Protein AF-A0A3D6AM57-F1 (afdb_monomer)

Nearest PDB structures (foldseek):
  7v2r-assembly1_g  TM=2.355E-01  e=9.903E+00  Sus scrofa

pLDDT: mean 73.83, std 17.18, range [43.12, 92.81]

Secondary structure (DSSP, 8-state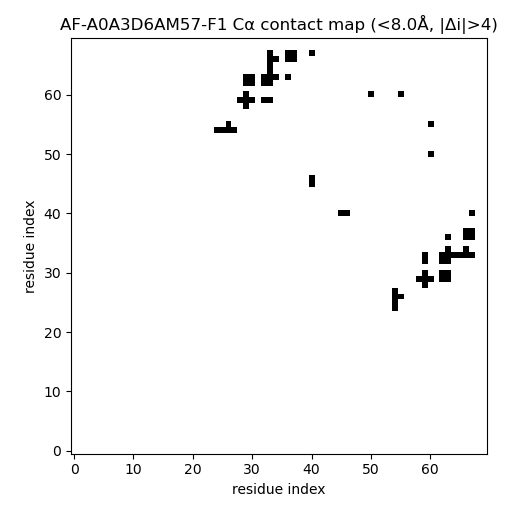):
---------------TTS-----------HHHHHHHHHHHHTT-TT-------TT--HHHHHHHHHHH--

Structure (mmCIF, N/CA/C/O backbone):
data_AF-A0A3D6AM57-F1
#
_entry.id   AF-A0A3D6AM57-F1
#
loop_
_atom_site.group_PDB
_atom_site.id
_atom_site.type_symbol
_atom_site.label_atom_id
_atom_site.label_alt_id
_atom_site.label_comp_id
_atom_site.label_asym_id
_atom_site.label_entity_id
_atom_site.label_seq_id
_atom_site.pdbx_PDB_ins_code
_atom_site.Cartn_x
_atom_site.Cartn_y
_atom_site.Cartn_z
_atom_site.occupancy
_atom_site.B_iso_or_equiv
_atom_site.auth_seq_id
_atom_site.auth_comp_id
_atom_site.auth_asym_id
_atom_site.auth_atom_id
_atom_site.pdbx_PDB_model_num
ATOM 1 N N . MET A 1 1 ? 36.256 29.172 14.408 1.00 44.59 1 MET A N 1
ATOM 2 C CA . MET A 1 1 ? 35.232 28.360 15.105 1.00 44.59 1 MET A CA 1
ATOM 3 C C . MET A 1 1 ? 33.991 28.427 14.220 1.00 44.59 1 MET A C 1
ATOM 5 O O . MET A 1 1 ? 33.431 29.501 14.120 1.00 44.59 1 MET A O 1
ATOM 9 N N . VAL A 1 2 ? 33.710 27.466 13.337 1.00 48.31 2 VAL A N 1
ATOM 10 C CA . VAL A 1 2 ? 33.081 26.166 13.639 1.00 48.31 2 VAL A CA 1
ATOM 11 C C . VAL A 1 2 ? 33.676 25.030 12.786 1.00 48.31 2 VAL A C 1
ATOM 13 O O . VAL A 1 2 ? 34.109 25.228 11.656 1.00 48.31 2 VAL A O 1
ATOM 16 N N . ASN A 1 3 ? 33.724 23.858 13.418 1.00 47.81 3 ASN A N 1
ATOM 17 C CA . ASN A 1 3 ? 34.300 22.579 13.010 1.00 47.81 3 ASN A CA 1
ATOM 18 C C . ASN A 1 3 ? 33.637 21.918 11.783 1.00 47.81 3 ASN A C 1
ATOM 20 O O . ASN A 1 3 ? 32.448 22.081 11.534 1.00 47.81 3 ASN A O 1
ATOM 24 N N . LYS A 1 4 ? 34.449 21.123 11.073 1.00 57.91 4 LYS A N 1
ATOM 25 C CA . LYS A 1 4 ? 34.201 20.391 9.813 1.00 57.91 4 LYS A CA 1
ATOM 26 C C . LYS A 1 4 ? 32.995 19.429 9.846 1.00 57.91 4 LYS A C 1
ATOM 28 O O . LYS A 1 4 ? 32.866 18.709 10.835 1.00 57.91 4 LYS A O 1
ATOM 33 N N . PRO A 1 5 ? 32.225 19.256 8.750 1.00 50.78 5 PRO A N 1
ATOM 34 C CA . PRO A 1 5 ? 31.297 18.140 8.631 1.00 50.78 5 PRO A CA 1
ATOM 35 C C . PRO A 1 5 ? 31.886 17.040 7.725 1.00 50.78 5 PRO A C 1
ATOM 37 O O . PRO A 1 5 ? 31.999 17.216 6.522 1.00 50.78 5 PRO A O 1
ATOM 40 N N . TRP A 1 6 ? 32.324 15.948 8.358 1.00 51.41 6 TRP A N 1
ATOM 41 C CA . TRP A 1 6 ? 32.335 14.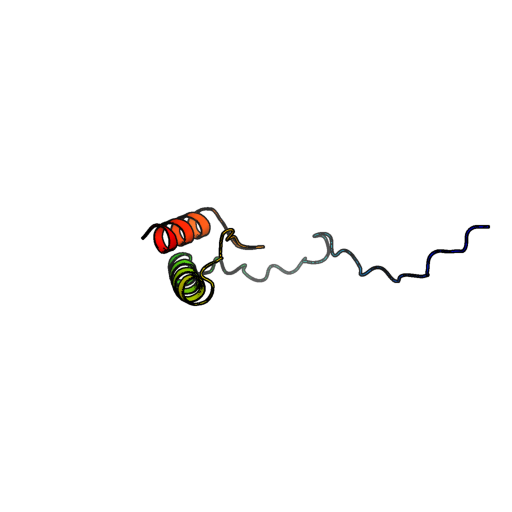539 7.915 1.00 51.41 6 TRP A CA 1
ATOM 42 C C . TRP A 1 6 ? 32.612 14.137 6.440 1.00 51.41 6 TRP A C 1
ATOM 44 O O . TRP A 1 6 ? 31.915 14.583 5.532 1.00 51.41 6 TRP A O 1
ATOM 54 N N . PRO A 1 7 ? 33.498 13.144 6.185 1.00 60.03 7 PRO A N 1
ATOM 55 C CA . PRO A 1 7 ? 33.543 12.443 4.906 1.00 60.03 7 PRO A CA 1
ATOM 56 C C . PRO A 1 7 ? 32.429 11.387 4.890 1.00 60.03 7 PRO A C 1
ATOM 58 O O . PRO A 1 7 ? 32.626 10.254 5.325 1.00 60.03 7 PRO A O 1
ATOM 61 N N . VAL A 1 8 ? 31.231 11.756 4.442 1.00 55.50 8 VAL A N 1
ATOM 62 C CA . VAL A 1 8 ? 30.180 10.768 4.173 1.00 55.50 8 VAL A CA 1
ATOM 63 C C . VAL A 1 8 ? 30.411 10.173 2.779 1.00 55.50 8 VAL A C 1
ATOM 65 O O . VAL A 1 8 ? 30.387 10.921 1.801 1.00 55.50 8 VAL A O 1
ATOM 68 N N . PRO A 1 9 ? 30.628 8.853 2.625 1.00 54.22 9 PRO A N 1
ATOM 69 C CA . PRO A 1 9 ? 30.479 8.216 1.329 1.00 54.22 9 PRO A CA 1
ATOM 70 C C . PRO A 1 9 ? 28.970 8.109 1.101 1.00 54.22 9 PRO A C 1
ATOM 72 O O . PRO A 1 9 ? 28.336 7.140 1.514 1.00 54.22 9 PRO A O 1
ATOM 75 N N . TYR A 1 10 ? 28.351 9.168 0.576 1.00 55.72 10 TYR A N 1
ATOM 76 C CA . TYR A 1 10 ? 26.919 9.130 0.310 1.00 55.72 10 TYR A CA 1
ATOM 77 C C . TYR A 1 10 ? 26.666 8.062 -0.757 1.00 55.72 10 TYR A C 1
ATOM 79 O O . TYR A 1 10 ? 27.290 8.064 -1.819 1.00 55.72 10 TYR A O 1
ATOM 87 N N . TYR A 1 11 ? 25.796 7.120 -0.408 1.00 54.38 11 TYR A N 1
ATOM 88 C CA . TYR A 1 11 ? 25.303 6.044 -1.250 1.00 54.38 11 TYR A CA 1
ATOM 89 C C . TYR A 1 11 ? 24.999 6.553 -2.664 1.00 54.38 11 TYR A C 1
ATOM 91 O O . TYR A 1 11 ? 24.371 7.596 -2.846 1.00 54.38 11 TYR A O 1
ATOM 99 N N . ILE A 1 12 ? 25.466 5.808 -3.666 1.00 56.09 12 ILE A N 1
ATOM 100 C CA . ILE A 1 12 ? 25.233 6.093 -5.082 1.00 56.09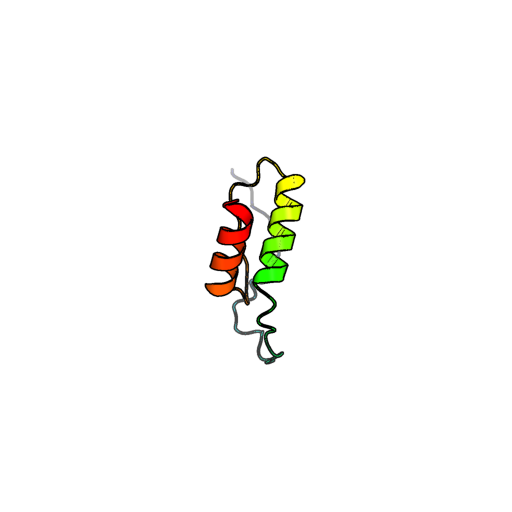 12 ILE A CA 1
ATOM 101 C C . ILE A 1 12 ? 23.720 6.158 -5.314 1.00 56.09 12 ILE A C 1
ATOM 103 O O . ILE A 1 12 ? 23.021 5.155 -5.176 1.00 56.09 12 ILE A O 1
ATOM 107 N N . VAL A 1 13 ? 23.216 7.333 -5.697 1.00 43.12 13 VAL A N 1
ATOM 108 C CA . VAL A 1 13 ? 21.900 7.459 -6.325 1.00 43.12 13 VAL A CA 1
ATOM 109 C C . VAL A 1 13 ? 21.969 6.675 -7.632 1.00 43.12 13 VAL A C 1
ATOM 111 O O . VAL A 1 13 ? 22.572 7.125 -8.606 1.00 43.12 13 VAL A O 1
ATOM 114 N N . ARG A 1 14 ? 21.362 5.486 -7.670 1.00 45.06 14 ARG A N 1
ATOM 115 C CA . ARG A 1 14 ? 21.011 4.852 -8.942 1.00 45.06 14 ARG A CA 1
ATOM 116 C C . ARG A 1 14 ? 19.891 5.688 -9.561 1.00 45.06 14 ARG A C 1
ATOM 118 O O . ARG A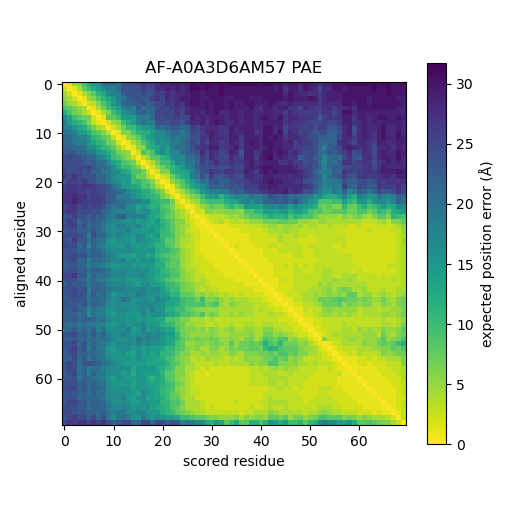 1 14 ? 18.717 5.470 -9.292 1.00 45.06 14 ARG A O 1
ATOM 125 N N . SER A 1 15 ? 20.270 6.684 -10.359 1.00 56.00 15 SER A N 1
ATOM 126 C CA . SER A 1 15 ? 19.378 7.231 -11.382 1.00 56.00 15 SER A CA 1
ATOM 127 C C . SER A 1 15 ? 19.172 6.159 -12.458 1.00 56.00 15 SER A C 1
ATOM 129 O O . SER A 1 15 ? 20.027 5.285 -12.617 1.00 56.00 15 SER A O 1
ATOM 131 N N . GLN A 1 16 ? 18.046 6.200 -13.173 1.00 51.25 16 GLN A N 1
ATOM 132 C CA . GLN A 1 16 ? 17.507 5.129 -14.032 1.00 51.25 16 GLN A CA 1
ATOM 133 C C . GLN A 1 16 ? 18.351 4.750 -15.273 1.00 51.25 16 GLN A C 1
ATOM 135 O O . GLN A 1 16 ? 17.836 4.163 -16.211 1.00 51.25 16 GLN A O 1
ATOM 140 N N . ALA A 1 17 ? 19.649 5.051 -15.284 1.00 49.09 17 ALA A N 1
ATOM 141 C CA . ALA A 1 17 ? 20.592 4.724 -16.353 1.00 49.09 17 ALA A CA 1
ATOM 142 C C . ALA A 1 17 ? 21.390 3.427 -16.102 1.00 49.09 17 ALA A C 1
ATOM 144 O O . ALA A 1 17 ? 22.327 3.131 -16.833 1.00 49.09 17 ALA A O 1
ATOM 145 N N . ALA A 1 18 ? 21.077 2.674 -15.042 1.00 44.34 18 ALA A N 1
ATOM 146 C CA . ALA A 1 18 ? 21.778 1.432 -14.699 1.00 44.34 18 ALA A CA 1
ATOM 147 C C . ALA A 1 18 ? 20.864 0.193 -14.702 1.00 44.34 18 ALA A C 1
ATOM 149 O O . ALA A 1 18 ? 21.235 -0.820 -14.111 1.00 44.34 18 ALA A O 1
ATOM 150 N N . LEU A 1 19 ? 19.673 0.281 -15.299 1.00 53.91 19 LEU A N 1
ATOM 151 C CA . LEU A 1 19 ? 18.720 -0.822 -15.465 1.00 53.91 19 LEU A CA 1
ATOM 152 C C . LEU A 1 19 ? 18.491 -1.080 -16.966 1.00 53.91 19 LEU A C 1
ATOM 154 O O . LEU A 1 19 ? 17.362 -1.080 -17.433 1.00 53.91 19 LEU A O 1
ATOM 158 N N . ASP A 1 20 ? 19.574 -1.266 -17.722 1.00 52.69 20 ASP A N 1
ATOM 159 C CA . ASP A 1 20 ? 19.535 -1.738 -19.117 1.00 52.69 20 ASP A CA 1
ATOM 160 C C . ASP A 1 20 ? 19.479 -3.278 -19.172 1.00 52.69 20 ASP A C 1
ATOM 162 O O . ASP A 1 20 ? 20.235 -3.933 -19.883 1.00 52.69 20 ASP A O 1
ATOM 166 N N . GLU A 1 21 ? 18.576 -3.882 -18.401 1.00 52.38 21 GLU A N 1
ATOM 167 C CA . GLU A 1 21 ? 18.143 -5.257 -18.649 1.00 52.38 21 GLU A CA 1
ATOM 168 C C . GLU A 1 21 ? 16.614 -5.269 -18.644 1.00 52.38 21 GLU A C 1
ATOM 170 O O . GLU A 1 21 ? 16.013 -5.016 -17.595 1.00 52.38 21 GLU A O 1
ATOM 175 N N . PRO A 1 22 ? 15.961 -5.541 -19.791 1.00 54.72 22 PRO A N 1
ATOM 176 C CA . PRO A 1 22 ? 14.530 -5.759 -19.831 1.00 54.72 22 PRO A CA 1
ATOM 177 C C . PRO A 1 22 ? 14.281 -7.131 -19.208 1.00 54.72 22 PRO A C 1
ATOM 179 O O . PRO A 1 22 ? 14.205 -8.152 -19.885 1.00 54.72 22 PRO A O 1
ATOM 182 N N . THR A 1 23 ? 14.229 -7.169 -17.885 1.00 53.22 23 THR A N 1
ATOM 183 C CA . THR A 1 23 ? 13.510 -8.240 -17.211 1.00 53.22 23 THR A CA 1
ATOM 184 C C . THR A 1 23 ? 12.046 -7.887 -17.387 1.00 53.22 23 THR A C 1
ATOM 186 O O . THR A 1 23 ? 11.660 -6.778 -17.025 1.00 53.22 23 THR A O 1
ATOM 189 N N . ASP A 1 24 ? 11.288 -8.768 -18.048 1.00 55.53 24 ASP A N 1
ATOM 190 C CA . ASP A 1 24 ? 9.827 -8.698 -18.149 1.00 55.53 24 ASP A CA 1
ATOM 191 C C . ASP A 1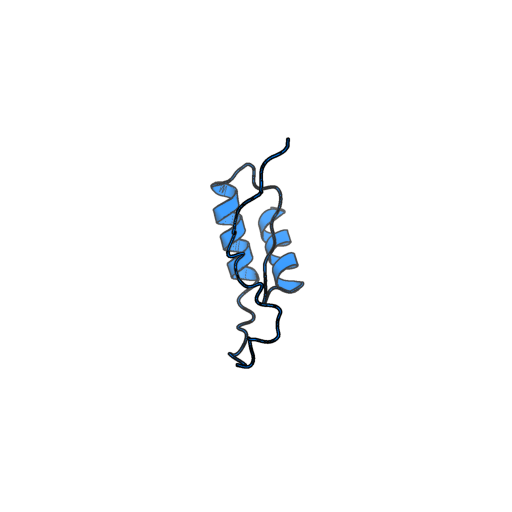 24 ? 9.285 -8.148 -16.833 1.00 55.53 24 ASP A C 1
ATOM 193 O O . ASP A 1 24 ? 9.389 -8.797 -15.787 1.00 55.53 24 ASP A O 1
ATOM 197 N N . LEU A 1 25 ? 8.832 -6.896 -16.866 1.00 60.56 25 LEU A N 1
ATOM 198 C CA . LEU A 1 25 ? 8.307 -6.249 -15.684 1.00 60.56 25 LEU A CA 1
ATOM 199 C C . LEU A 1 25 ? 6.961 -6.922 -15.454 1.00 60.56 25 LEU A C 1
ATOM 201 O O . LEU A 1 25 ? 6.012 -6.664 -16.189 1.00 60.56 25 LEU A O 1
ATOM 205 N N . ASP A 1 26 ? 6.928 -7.866 -14.517 1.00 67.25 26 ASP A N 1
ATOM 206 C CA . ASP A 1 26 ? 5.693 -8.522 -14.121 1.00 67.25 26 ASP A CA 1
ATOM 207 C C . ASP A 1 26 ? 4.743 -7.440 -13.609 1.00 67.25 26 ASP A C 1
ATOM 209 O O . ASP A 1 26 ? 5.006 -6.786 -12.596 1.00 67.25 26 ASP A O 1
ATOM 213 N N . ASP A 1 27 ? 3.657 -7.234 -14.350 1.00 70.75 27 ASP A N 1
ATOM 214 C CA . ASP A 1 27 ? 2.590 -6.305 -13.994 1.00 70.75 27 ASP A CA 1
ATOM 215 C C . ASP A 1 27 ? 1.923 -6.710 -12.670 1.00 70.75 27 ASP A C 1
ATOM 217 O O . ASP A 1 27 ? 1.184 -5.910 -12.108 1.00 70.75 27 ASP A O 1
ATOM 221 N N . GLY A 1 28 ? 2.162 -7.925 -12.161 1.00 79.12 28 GLY A N 1
ATOM 222 C CA . GLY A 1 28 ? 1.583 -8.413 -10.919 1.00 79.12 28 GLY A CA 1
ATOM 223 C C . GLY A 1 28 ? 0.065 -8.588 -11.005 1.00 79.12 28 GLY A C 1
ATOM 224 O O . GLY A 1 28 ? -0.557 -8.509 -12.068 1.00 79.12 28 GLY A O 1
ATOM 225 N N . ASN A 1 29 ? -0.561 -8.862 -9.858 1.00 84.31 29 ASN A N 1
ATOM 226 C CA . ASN A 1 29 ? -2.006 -9.055 -9.758 1.00 84.31 29 ASN A CA 1
ATOM 227 C C . ASN A 1 29 ? -2.647 -7.989 -8.846 1.00 84.31 29 ASN A C 1
ATOM 229 O O . ASN A 1 29 ? -2.555 -8.094 -7.619 1.00 84.31 29 ASN A O 1
ATOM 233 N N . PRO A 1 30 ? -3.367 -7.000 -9.416 1.00 87.56 30 PRO A N 1
ATOM 234 C CA . PRO A 1 30 ? -4.055 -5.953 -8.660 1.00 87.56 30 PRO A CA 1
ATOM 235 C C . PRO A 1 30 ? -5.000 -6.477 -7.574 1.00 87.56 30 PRO A C 1
ATOM 237 O O . PRO A 1 30 ? -5.076 -5.914 -6.482 1.00 87.56 30 PRO A O 1
ATOM 240 N N . VAL A 1 31 ? -5.731 -7.556 -7.867 1.00 88.25 31 VAL A N 1
ATOM 241 C CA . VAL A 1 31 ? -6.750 -8.106 -6.962 1.00 88.25 31 VAL A CA 1
ATOM 242 C C . VAL A 1 31 ? -6.092 -8.774 -5.763 1.00 88.25 31 VAL A C 1
ATOM 244 O O . VAL A 1 31 ? -6.512 -8.556 -4.627 1.00 88.25 31 VAL A O 1
ATOM 247 N N . GLU A 1 32 ? -5.049 -9.562 -6.016 1.00 90.12 32 GLU A N 1
ATOM 248 C CA . GLU A 1 32 ? -4.256 -10.206 -4.970 1.00 90.12 32 GLU A CA 1
ATOM 249 C C . GLU A 1 32 ? -3.622 -9.160 -4.051 1.00 90.12 32 GLU A C 1
ATOM 251 O O . GLU A 1 32 ? -3.818 -9.218 -2.837 1.00 90.12 32 GLU A O 1
ATOM 256 N N . LEU A 1 33 ? -3.011 -8.124 -4.634 1.00 89.31 33 LEU A N 1
ATOM 257 C CA . LEU A 1 33 ? -2.450 -6.998 -3.891 1.00 89.31 33 LEU A CA 1
ATOM 258 C C . LEU A 1 33 ? -3.500 -6.329 -2.985 1.00 89.31 33 LEU A C 1
ATOM 260 O O . LEU A 1 33 ? -3.246 -6.085 -1.805 1.00 89.31 33 LEU A O 1
ATOM 264 N N . GLY A 1 34 ? -4.706 -6.064 -3.495 1.00 90.25 34 GLY A N 1
ATOM 265 C CA . GLY A 1 34 ? -5.795 -5.488 -2.700 1.00 90.25 34 GLY A CA 1
ATOM 266 C C . GLY A 1 34 ? -6.185 -6.350 -1.490 1.00 90.25 34 GLY A C 1
ATOM 267 O O . GLY A 1 34 ? -6.377 -5.827 -0.387 1.00 90.25 34 GLY A O 1
ATOM 268 N N . LEU A 1 35 ? -6.255 -7.675 -1.658 1.00 91.06 35 LEU A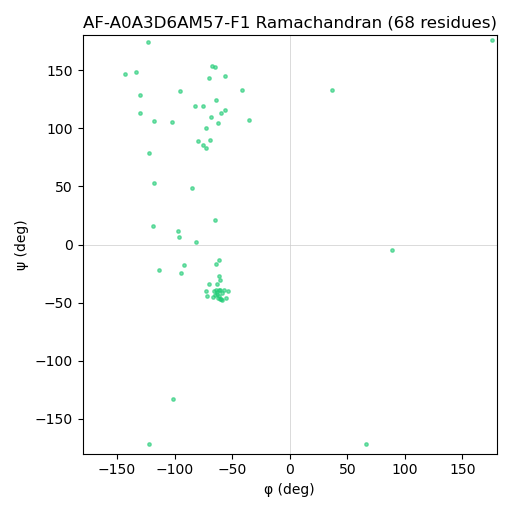 N 1
ATOM 269 C CA . LEU A 1 35 ? -6.551 -8.609 -0.564 1.00 91.06 35 LEU A CA 1
ATOM 270 C C . LEU A 1 35 ? -5.444 -8.621 0.497 1.00 91.06 35 LEU A C 1
ATOM 272 O O . LEU A 1 35 ? -5.741 -8.630 1.696 1.00 91.06 35 LEU A O 1
ATOM 276 N N . GLU A 1 36 ? -4.182 -8.566 0.077 1.00 91.94 36 GLU A N 1
ATOM 277 C CA . GLU A 1 36 ? -3.042 -8.459 0.988 1.00 91.94 36 GLU A CA 1
ATOM 278 C C . GLU A 1 36 ? -3.079 -7.153 1.792 1.00 91.94 36 GLU A C 1
ATOM 280 O O . GLU A 1 36 ? -2.903 -7.178 3.015 1.00 91.94 36 GLU A O 1
ATOM 285 N N . TYR A 1 37 ? -3.407 -6.022 1.153 1.00 91.12 37 TYR A N 1
ATOM 286 C CA . TYR A 1 37 ? -3.606 -4.745 1.848 1.00 91.12 37 TYR A CA 1
ATOM 287 C C . TYR A 1 37 ? -4.742 -4.806 2.870 1.00 91.12 37 TYR A C 1
ATOM 289 O O . TYR A 1 37 ? -4.606 -4.261 3.968 1.00 91.12 37 TYR A O 1
ATOM 297 N N . LYS A 1 38 ? -5.843 -5.500 2.562 1.00 89.56 38 LYS A N 1
ATOM 298 C CA . LYS A 1 38 ? -6.946 -5.704 3.512 1.00 89.56 38 LYS A CA 1
ATOM 299 C C . LYS A 1 38 ? -6.509 -6.544 4.716 1.00 89.56 38 LYS A C 1
ATOM 301 O O . LYS A 1 38 ? -6.799 -6.193 5.861 1.00 89.56 38 LYS A O 1
ATOM 306 N N . ALA A 1 39 ? -5.758 -7.620 4.482 1.00 91.44 39 ALA A N 1
ATOM 307 C CA . ALA A 1 39 ? -5.184 -8.429 5.557 1.00 91.44 39 ALA A CA 1
ATOM 308 C C . ALA A 1 39 ? -4.187 -7.626 6.414 1.00 91.44 39 ALA A C 1
ATOM 310 O O . ALA A 1 39 ? -4.097 -7.833 7.629 1.00 91.44 39 ALA A O 1
ATOM 311 N N . LEU A 1 40 ? -3.456 -6.693 5.800 1.00 90.50 40 LEU A N 1
ATOM 312 C CA . LEU A 1 40 ? -2.530 -5.801 6.488 1.00 90.50 40 LEU A CA 1
ATOM 313 C C . LEU A 1 40 ? -3.259 -4.730 7.311 1.00 90.50 40 LEU A C 1
ATOM 315 O O . LEU A 1 40 ? -2.864 -4.480 8.449 1.00 90.50 40 LEU A O 1
ATOM 319 N N . GLN A 1 41 ? -4.354 -4.162 6.799 1.00 89.12 41 GLN A N 1
ATOM 320 C CA . GLN A 1 41 ? -5.195 -3.198 7.519 1.00 89.12 41 GLN A CA 1
ATOM 321 C C . GLN A 1 41 ? -5.720 -3.779 8.839 1.00 89.12 41 GLN A C 1
ATOM 323 O O . GLN A 1 41 ? -5.707 -3.097 9.862 1.00 89.12 41 GLN A O 1
ATOM 328 N N . ALA A 1 42 ? -6.095 -5.063 8.852 1.00 88.81 42 ALA A N 1
ATOM 329 C CA . ALA A 1 42 ? -6.525 -5.748 10.072 1.00 88.81 42 ALA A CA 1
ATOM 330 C C . ALA A 1 42 ? -5.430 -5.800 11.158 1.00 88.81 42 ALA A C 1
ATOM 332 O O . ALA A 1 42 ? -5.737 -5.869 12.347 1.00 88.81 42 ALA A O 1
ATOM 333 N N . LYS A 1 43 ? -4.151 -5.762 10.763 1.00 92.81 43 LYS A N 1
ATOM 334 C CA . LYS A 1 43 ? -2.993 -5.765 11.674 1.00 92.81 43 LYS A CA 1
ATOM 335 C C . LYS A 1 43 ? -2.492 -4.356 11.997 1.00 92.81 43 LYS A C 1
ATOM 337 O O . LYS A 1 43 ? -1.869 -4.159 13.037 1.00 92.81 43 LYS A O 1
ATOM 342 N N . LEU A 1 44 ? -2.751 -3.390 11.117 1.00 88.25 44 LEU A N 1
ATOM 343 C CA . LEU A 1 44 ? -2.299 -2.004 11.208 1.00 88.25 44 LEU A CA 1
ATOM 344 C C . LEU A 1 44 ? -3.511 -1.053 11.191 1.00 88.25 44 LEU A C 1
ATOM 346 O O . LEU A 1 44 ? -3.782 -0.421 10.169 1.00 88.25 44 LEU A O 1
ATOM 350 N N . PRO A 1 45 ? -4.220 -0.888 12.324 1.00 83.75 45 PRO A N 1
ATOM 351 C CA . PRO A 1 45 ? -5.443 -0.080 12.386 1.00 83.75 45 PRO A CA 1
ATOM 352 C C . PRO A 1 45 ? -5.212 1.415 12.104 1.00 83.75 45 PRO A C 1
ATOM 354 O O . PRO A 1 45 ? -6.156 2.137 11.804 1.00 83.75 45 PRO A O 1
ATOM 357 N N . CYS A 1 46 ? -3.963 1.886 12.176 1.00 90.50 46 CYS A N 1
ATOM 358 C CA . CYS A 1 46 ? -3.579 3.271 11.885 1.00 90.50 46 CYS A CA 1
ATOM 359 C C . CYS A 1 46 ? -3.045 3.474 10.453 1.00 90.50 46 CYS A C 1
ATOM 361 O O . CYS A 1 46 ? -2.445 4.511 10.162 1.00 90.50 46 CYS A O 1
ATOM 363 N N . MET A 1 47 ? -3.200 2.488 9.564 1.00 87.88 47 MET A N 1
ATOM 364 C CA . MET A 1 47 ? -2.762 2.599 8.173 1.00 87.88 47 MET A CA 1
ATOM 365 C C . MET A 1 47 ? -3.628 3.627 7.432 1.00 87.88 47 MET A C 1
ATOM 367 O O . MET A 1 47 ? -4.808 3.400 7.186 1.00 87.88 47 MET A O 1
ATOM 371 N N . THR A 1 48 ? -3.035 4.775 7.104 1.00 86.75 48 THR A N 1
ATOM 372 C CA . THR A 1 48 ? -3.727 5.936 6.509 1.00 86.75 48 THR A CA 1
ATOM 373 C C . THR A 1 48 ? -3.296 6.233 5.078 1.00 86.75 48 THR A C 1
ATOM 375 O O . THR A 1 48 ? -4.043 6.860 4.334 1.00 86.75 48 THR A O 1
ATOM 378 N N . VAL A 1 49 ? -2.106 5.780 4.682 1.00 87.06 49 VAL A N 1
ATOM 379 C CA . VAL A 1 49 ? -1.548 5.992 3.345 1.00 87.06 49 VAL A CA 1
ATOM 380 C C . VAL A 1 49 ? -1.081 4.652 2.799 1.00 87.06 49 VAL A C 1
ATOM 382 O O . VAL A 1 49 ? -0.342 3.929 3.466 1.00 87.06 49 VAL A O 1
ATOM 385 N N . VAL A 1 50 ? -1.518 4.333 1.584 1.00 86.69 50 VAL A N 1
ATOM 386 C CA . VAL A 1 50 ? -1.153 3.122 0.845 1.00 86.69 50 VAL A CA 1
ATOM 387 C C . VAL A 1 50 ? -0.800 3.496 -0.590 1.00 86.69 50 VAL A C 1
ATOM 389 O O . VAL A 1 50 ? -1.332 4.460 -1.138 1.00 86.69 50 VAL A O 1
ATOM 392 N N . GLY A 1 51 ? 0.117 2.748 -1.190 1.00 85.44 51 GLY A N 1
ATOM 393 C CA . GLY A 1 51 ? 0.596 2.972 -2.547 1.00 85.44 51 GLY A CA 1
ATOM 394 C C . GLY A 1 51 ? 1.726 2.008 -2.885 1.00 85.44 51 GLY A C 1
ATOM 395 O O . GLY A 1 51 ? 2.177 1.253 -2.025 1.00 85.44 51 GLY A O 1
ATOM 396 N N . GLY A 1 52 ? 2.186 2.057 -4.129 1.00 83.25 52 GLY A N 1
ATOM 397 C CA . GLY A 1 52 ? 3.226 1.179 -4.654 1.00 83.25 52 GLY A CA 1
ATOM 398 C C . GLY A 1 52 ? 4.417 1.944 -5.205 1.00 83.25 52 GLY A C 1
ATOM 399 O O . GLY A 1 52 ? 4.430 3.174 -5.262 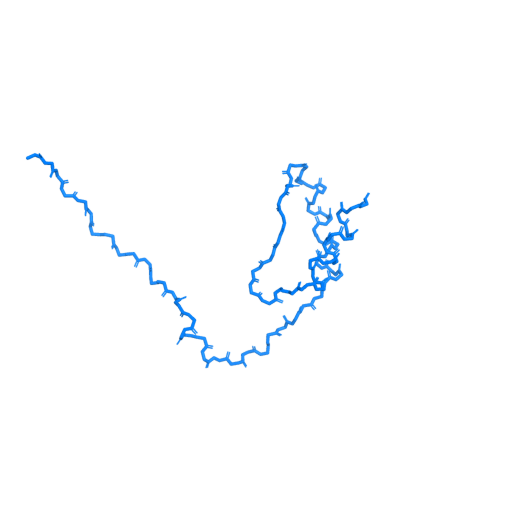1.00 83.25 52 GLY A O 1
ATOM 400 N N . CYS A 1 53 ? 5.435 1.179 -5.580 1.00 80.25 53 CYS A N 1
ATOM 401 C CA . CYS A 1 53 ? 6.685 1.676 -6.139 1.00 80.25 53 CYS A CA 1
ATOM 402 C C . CYS A 1 53 ? 6.675 1.485 -7.670 1.00 80.25 53 CYS A C 1
ATOM 404 O O . CYS A 1 53 ? 5.692 1.811 -8.332 1.00 80.25 53 CYS A O 1
ATOM 406 N N . CYS A 1 54 ? 7.750 0.959 -8.253 1.00 75.25 54 CYS A N 1
ATOM 407 C CA . CYS A 1 54 ? 7.821 0.621 -9.672 1.00 75.25 54 CYS A CA 1
ATOM 408 C C . CYS A 1 54 ? 6.932 -0.584 -10.025 1.00 75.25 54 CYS A C 1
ATOM 410 O O . CYS A 1 54 ? 6.839 -1.524 -9.241 1.00 75.25 54 CYS A O 1
ATOM 412 N N . GLY A 1 55 ? 6.316 -0.560 -11.210 1.00 75.75 55 GLY A N 1
ATOM 413 C CA . GLY A 1 55 ? 5.435 -1.633 -11.697 1.00 75.75 55 GLY A CA 1
ATOM 414 C C . GLY A 1 55 ? 3.964 -1.480 -11.300 1.00 75.75 55 GLY A C 1
ATOM 415 O O . GLY A 1 55 ? 3.128 -2.241 -11.763 1.00 75.75 55 GLY A O 1
ATOM 416 N N . MET A 1 56 ? 3.621 -0.472 -10.490 1.00 80.69 56 MET A N 1
ATOM 417 C CA . MET A 1 56 ? 2.236 -0.223 -10.101 1.00 80.69 56 MET A CA 1
ATOM 418 C C . MET A 1 56 ? 1.576 0.824 -11.008 1.00 80.69 56 MET A C 1
ATOM 420 O O . MET A 1 56 ? 2.120 1.907 -11.229 1.00 80.69 56 MET A O 1
ATOM 424 N N . ASP A 1 57 ? 0.371 0.522 -11.486 1.00 84.75 57 ASP A N 1
ATOM 425 C CA . ASP A 1 57 ? -0.448 1.420 -12.303 1.00 84.75 57 ASP A CA 1
ATOM 426 C C . ASP A 1 57 ? -1.827 1.700 -11.674 1.00 84.75 57 ASP A C 1
ATOM 428 O O . ASP A 1 57 ? -2.113 1.341 -10.531 1.00 84.75 57 ASP A O 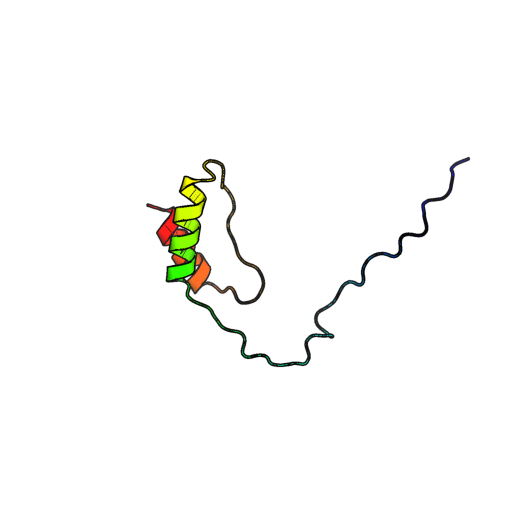1
ATOM 432 N N . HIS A 1 58 ? -2.706 2.363 -12.426 1.00 87.38 58 HIS A N 1
ATOM 433 C CA . HIS A 1 58 ? -4.050 2.715 -11.967 1.00 87.38 58 HIS A CA 1
ATOM 434 C C . HIS A 1 58 ? -4.920 1.502 -11.591 1.00 87.38 58 HIS A C 1
ATOM 436 O O . HIS A 1 58 ? -5.731 1.628 -10.674 1.00 87.38 58 HIS A O 1
ATOM 442 N N . ARG A 1 59 ? -4.732 0.331 -12.224 1.00 89.88 59 ARG A N 1
ATOM 443 C CA . ARG A 1 59 ? -5.508 -0.893 -11.939 1.00 89.88 59 ARG A CA 1
ATOM 444 C C . ARG A 1 59 ? -5.249 -1.379 -10.515 1.00 89.88 59 ARG A C 1
ATOM 446 O O . ARG A 1 59 ? -6.163 -1.788 -9.806 1.00 89.88 59 ARG A O 1
ATOM 453 N N . HIS A 1 60 ? -3.996 -1.284 -10.082 1.00 89.38 60 HIS A N 1
ATOM 454 C CA . HIS A 1 60 ? -3.577 -1.624 -8.726 1.00 89.38 60 HIS A CA 1
ATOM 455 C C . HIS A 1 60 ? -4.163 -0.673 -7.690 1.00 89.38 60 HIS A C 1
ATOM 457 O O . HIS A 1 60 ? -4.680 -1.117 -6.669 1.00 89.38 60 HIS A O 1
ATOM 463 N N . VAL A 1 61 ? -4.121 0.634 -7.964 1.00 88.75 61 VAL A N 1
ATOM 464 C CA . VAL A 1 61 ? -4.705 1.640 -7.066 1.00 88.75 61 VAL A CA 1
ATOM 465 C C . VAL A 1 61 ? -6.210 1.423 -6.925 1.00 88.75 61 VAL A C 1
ATOM 467 O O . VAL A 1 61 ? -6.720 1.437 -5.808 1.00 88.75 61 VAL A O 1
ATOM 470 N N . GLU A 1 62 ? -6.911 1.166 -8.030 1.00 90.69 62 GLU A N 1
ATOM 471 C CA . GLU A 1 62 ? -8.345 0.868 -8.029 1.00 90.69 62 GLU A CA 1
ATOM 472 C C . GLU A 1 62 ? -8.664 -0.380 -7.192 1.00 90.69 62 GLU A C 1
ATOM 474 O O . GLU A 1 62 ? -9.530 -0.327 -6.316 1.00 90.69 62 GLU A O 1
ATOM 479 N N . ALA A 1 63 ? -7.918 -1.473 -7.373 1.00 90.50 63 ALA A N 1
ATOM 480 C CA . ALA A 1 63 ? -8.107 -2.696 -6.597 1.00 90.50 63 ALA A CA 1
ATOM 481 C C . ALA A 1 63 ? -7.832 -2.503 -5.092 1.00 90.50 63 ALA A C 1
ATOM 483 O O . ALA A 1 63 ? -8.600 -2.989 -4.258 1.00 90.50 63 ALA A O 1
ATOM 484 N N . ILE A 1 64 ? -6.789 -1.742 -4.730 1.00 89.19 64 ILE A N 1
ATOM 485 C CA . ILE A 1 64 ? -6.498 -1.371 -3.335 1.00 89.19 64 ILE A CA 1
ATOM 486 C C . ILE A 1 64 ? -7.643 -0.531 -2.758 1.00 89.19 64 ILE A C 1
ATOM 488 O O . ILE A 1 64 ? -8.114 -0.805 -1.652 1.00 89.19 64 ILE A O 1
ATOM 492 N N . CYS A 1 65 ? -8.130 0.467 -3.500 1.00 90.06 65 CYS A N 1
ATOM 493 C CA . CYS A 1 65 ? -9.266 1.281 -3.079 1.00 90.06 65 CYS A CA 1
ATOM 494 C C . CYS A 1 65 ? -10.517 0.426 -2.852 1.00 90.06 65 CYS A C 1
ATOM 496 O O . CYS A 1 65 ? -11.132 0.543 -1.795 1.00 90.06 65 CYS A O 1
ATOM 498 N N . HIS A 1 66 ? -10.861 -0.471 -3.778 1.00 90.19 66 HIS A N 1
ATOM 499 C CA . HIS A 1 66 ? -12.002 -1.375 -3.614 1.00 90.19 66 HIS A CA 1
ATOM 500 C C . HIS A 1 66 ? -11.859 -2.301 -2.402 1.00 90.19 66 HIS A C 1
ATOM 502 O O . HIS A 1 66 ? -12.839 -2.533 -1.695 1.00 90.19 66 HIS A O 1
ATOM 508 N N . ALA A 1 67 ? -10.656 -2.812 -2.129 1.00 89.38 67 ALA A N 1
ATOM 509 C CA . ALA A 1 67 ? -10.424 -3.705 -0.998 1.00 89.38 67 ALA A CA 1
ATOM 510 C C . ALA A 1 67 ? -10.515 -2.996 0.368 1.00 89.38 67 ALA A C 1
ATOM 512 O O . ALA A 1 67 ? -10.976 -3.610 1.339 1.00 89.38 67 ALA A O 1
ATOM 513 N N . LEU A 1 68 ? -10.093 -1.724 0.432 1.00 85.50 68 LEU A N 1
ATOM 514 C CA . LEU A 1 68 ? -10.039 -0.910 1.655 1.00 85.50 68 LEU A CA 1
ATOM 515 C C . LEU A 1 68 ? -11.302 -0.072 1.923 1.00 85.50 68 LEU A C 1
ATOM 517 O O . LEU A 1 68 ? -11.485 0.379 3.051 1.00 85.50 68 LEU A O 1
ATOM 521 N N . GLN A 1 69 ? -12.161 0.157 0.923 1.00 80.88 69 GLN A N 1
ATOM 522 C CA . GLN A 1 69 ? -13.416 0.918 1.066 1.00 80.88 69 GLN A CA 1
ATOM 523 C C . GLN A 1 69 ? -14.593 0.101 1.639 1.00 80.88 69 GLN A C 1
ATOM 525 O O . GLN A 1 69 ? -15.690 0.647 1.763 1.00 80.88 69 GLN A O 1
ATOM 530 N N . GLY A 1 70 ? -14.393 -1.176 1.987 1.00 58.06 70 GLY A N 1
ATOM 531 C CA . GLY A 1 70 ? -15.425 -2.050 2.563 1.00 58.06 70 GLY A CA 1
ATOM 532 C C . GLY A 1 70 ? -15.015 -2.660 3.887 1.00 58.06 70 GLY A C 1
ATOM 533 O O . GLY A 1 70 ? -15.842 -2.622 4.820 1.00 58.06 70 GLY A O 1
#

Solvent-accessible surface area (backbone atoms only — not comparable to full-atom values): 4793 Å² total; per-residue (Å²): 142,82,84,84,84,75,93,70,85,71,75,82,78,82,58,91,86,79,68,92,62,91,63,83,75,69,69,74,55,33,63,61,52,8,53,52,51,41,61,44,41,78,75,36,84,81,72,83,80,86,86,78,69,89,68,60,53,69,66,36,52,52,29,35,48,63,45,67,77,111

Foldseek 3Di:
DDDDDDDDPPDDPPDVPPPPDPPPLPLDDLQVLLVVLLVVCVVVVPPDDDDDDPSDDPSNVVNVCVSPVD

Mean predicted aligned error: 13.34 Å

Sequence (70 aa):
MVNKPWPVPYYIVRSQAALDEPTDLDDGNPVELGLEYKALQAKL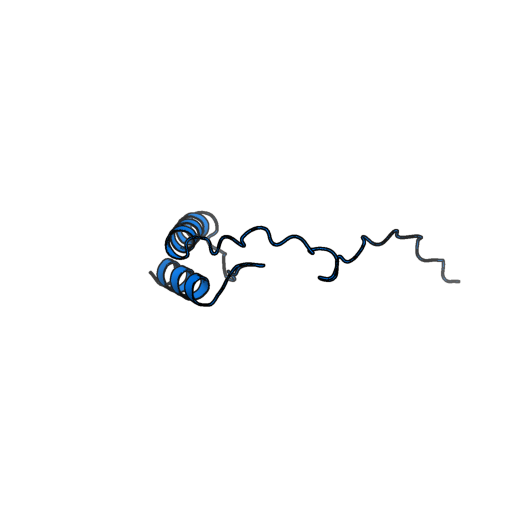PCMTVVGGCCGMDHRHVEAICHALQG

Radius of gyration: 19.26 Å; Cα contacts (8 Å, |Δi|>4): 36; chains: 1; bounding box: 51×39×35 Å